Protein AF-A0A1C2IS60-F1 (afdb_monomer_lite)

InterPro domains:
  IPR047675 Putative zinc-binding domain [NF041373] (16-54)

pLDDT: mean 87.75, std 11.08, range [49.69, 97.81]

Structure (mmCIF, N/CA/C/O backbone):
data_AF-A0A1C2IS60-F1
#
_entry.id   AF-A0A1C2IS60-F1
#
loop_
_atom_site.group_PDB
_atom_site.id
_atom_site.type_symbol
_atom_site.label_atom_id
_atom_site.label_alt_id
_atom_site.label_comp_id
_atom_site.label_asym_id
_atom_site.label_entity_id
_atom_site.label_seq_id
_atom_site.pdbx_PDB_ins_code
_atom_site.Cartn_x
_atom_site.Cartn_y
_atom_site.Cartn_z
_atom_site.occupancy
_atom_site.B_iso_or_equiv
_atom_site.auth_seq_id
_atom_site.auth_comp_id
_atom_site.auth_asym_id
_atom_site.auth_atom_id
_atom_site.pdbx_PDB_model_num
ATOM 1 N N . MET A 1 1 ? -7.660 -32.139 19.172 1.00 49.69 1 MET A N 1
ATOM 2 C CA . MET A 1 1 ? -7.659 -30.692 19.497 1.00 49.69 1 MET A CA 1
ATOM 3 C C . MET A 1 1 ? -8.779 -30.016 18.715 1.00 49.69 1 MET A C 1
ATOM 5 O O . MET A 1 1 ? -8.613 -29.761 17.528 1.00 49.69 1 MET A O 1
ATOM 9 N N . SER A 1 2 ? -9.946 -29.818 19.333 1.00 56.00 2 SER A N 1
ATOM 10 C CA . SER A 1 2 ? -11.102 -29.215 18.653 1.00 56.00 2 SER A CA 1
ATOM 11 C C . SER A 1 2 ? -10.787 -27.762 18.284 1.00 56.00 2 SER A C 1
ATOM 13 O O . SER A 1 2 ? -10.398 -26.972 19.148 1.00 56.00 2 SER A O 1
ATOM 15 N N . LYS A 1 3 ? -10.874 -27.416 16.994 1.00 59.44 3 LYS A N 1
ATOM 16 C CA . LYS A 1 3 ? -10.641 -26.049 16.513 1.00 59.44 3 LYS A CA 1
ATOM 17 C C . LYS A 1 3 ? -11.770 -25.174 17.053 1.00 59.44 3 LYS A C 1
ATOM 19 O O . LYS A 1 3 ? -12.882 -25.236 16.542 1.00 59.44 3 LYS A O 1
ATOM 24 N N . LYS A 1 4 ? -11.501 -24.373 18.088 1.00 62.22 4 LYS A N 1
ATOM 25 C CA . LYS A 1 4 ? -12.441 -23.331 18.524 1.00 62.22 4 LYS A CA 1
ATOM 26 C C . LYS A 1 4 ? -12.695 -22.413 17.325 1.00 62.22 4 LYS A C 1
ATOM 28 O O . LYS A 1 4 ? -11.742 -21.913 16.726 1.00 62.22 4 LYS A O 1
ATOM 33 N N . SER A 1 5 ? -13.958 -22.265 16.939 1.00 72.50 5 SER A N 1
ATOM 34 C CA . SER A 1 5 ? -14.375 -21.403 15.833 1.00 72.50 5 SER A CA 1
ATOM 35 C C . SER A 1 5 ? -13.943 -19.958 16.089 1.00 72.50 5 SER A C 1
ATOM 37 O O . SER A 1 5 ? -13.956 -19.504 17.236 1.00 72.50 5 SER A O 1
ATOM 39 N N . GLU A 1 6 ? -13.556 -19.230 15.034 1.00 74.31 6 GLU A N 1
ATOM 40 C CA . GLU A 1 6 ? -13.267 -17.796 15.156 1.00 74.31 6 GLU A CA 1
ATOM 41 C C . GLU A 1 6 ? -14.485 -17.069 15.762 1.00 74.31 6 GLU A C 1
ATOM 43 O O . GLU A 1 6 ? -15.623 -17.376 15.395 1.00 74.31 6 GLU A O 1
ATOM 48 N N . PRO A 1 7 ? -14.283 -16.104 16.678 1.00 81.75 7 PRO A N 1
ATOM 49 C CA . PRO A 1 7 ? -15.389 -15.337 17.237 1.00 81.75 7 PRO A CA 1
ATOM 50 C C . PRO A 1 7 ? -16.093 -14.545 16.125 1.00 81.75 7 PRO A C 1
ATOM 52 O O . PRO A 1 7 ? -15.438 -13.993 15.235 1.00 81.75 7 PRO A O 1
ATOM 55 N N . ALA A 1 8 ? -17.425 -14.459 16.193 1.00 79.88 8 ALA A N 1
ATOM 56 C CA . ALA A 1 8 ? -18.279 -13.922 15.125 1.00 79.88 8 ALA A CA 1
ATOM 57 C C . ALA A 1 8 ? -17.822 -12.570 14.521 1.00 79.88 8 ALA A C 1
ATOM 59 O O . ALA A 1 8 ? -17.825 -12.446 13.294 1.00 79.88 8 ALA A O 1
ATOM 60 N N . PRO A 1 9 ? -17.332 -11.582 15.302 1.00 82.25 9 PRO A N 1
ATOM 61 C CA . PRO A 1 9 ? -16.850 -10.318 14.738 1.00 82.25 9 PRO A CA 1
ATOM 62 C C . PRO A 1 9 ? -15.626 -10.475 13.826 1.00 82.25 9 PRO A C 1
ATOM 64 O O . PRO A 1 9 ? -15.479 -9.750 12.844 1.00 82.25 9 PRO A O 1
ATOM 67 N N . LEU A 1 10 ? -14.737 -11.424 14.137 1.00 83.81 10 LEU A N 1
ATOM 68 C CA . LEU A 1 10 ? -13.556 -11.710 13.323 1.00 83.81 10 LEU A CA 1
ATOM 69 C C . LEU A 1 10 ? -13.924 -12.530 12.090 1.00 83.81 10 LEU A C 1
ATOM 71 O O . LEU A 1 10 ? -13.299 -12.331 11.054 1.00 83.81 10 LEU A O 1
ATOM 75 N N . ALA A 1 11 ? -14.938 -13.396 12.171 1.00 85.44 11 ALA A N 1
ATOM 76 C CA . ALA A 1 11 ? -15.445 -14.168 11.036 1.00 85.44 11 ALA A CA 1
ATOM 77 C C . ALA A 1 11 ? -16.115 -13.269 9.975 1.00 85.44 11 ALA A C 1
ATOM 79 O O . ALA A 1 11 ? -15.859 -13.425 8.781 1.00 85.44 11 ALA A O 1
ATOM 80 N N . ALA A 1 12 ? -16.891 -12.269 10.402 1.00 88.50 12 ALA A N 1
ATOM 81 C CA . ALA A 1 12 ? -17.563 -11.325 9.503 1.00 88.50 12 ALA A CA 1
ATOM 82 C C . ALA A 1 12 ? -16.633 -10.249 8.905 1.00 88.50 12 ALA A C 1
ATOM 84 O O . ALA A 1 12 ? -16.997 -9.568 7.947 1.00 88.50 12 ALA A O 1
ATOM 85 N N . ALA A 1 13 ? -15.429 -10.063 9.455 1.00 92.69 13 ALA A N 1
ATOM 86 C CA . ALA A 1 13 ? -14.508 -9.038 8.981 1.00 92.69 13 ALA A CA 1
ATOM 87 C C . ALA A 1 13 ? -13.967 -9.343 7.563 1.00 92.69 13 ALA A C 1
ATOM 89 O O . ALA A 1 13 ? -13.634 -10.499 7.259 1.00 92.69 13 ALA A O 1
ATOM 90 N N . PRO A 1 14 ? -13.769 -8.310 6.714 1.00 95.19 14 PRO A N 1
ATOM 91 C CA . PRO A 1 14 ? -13.060 -8.458 5.448 1.00 95.19 14 PRO A CA 1
ATOM 92 C C . PRO A 1 14 ? -11.676 -9.078 5.649 1.00 95.19 14 PRO A C 1
ATOM 94 O O . PRO A 1 14 ? -11.009 -8.851 6.662 1.00 95.19 14 PRO A O 1
ATOM 97 N N . ARG A 1 15 ? -11.211 -9.847 4.665 1.00 95.88 15 ARG A N 1
ATOM 98 C CA . ARG A 1 15 ? -9.909 -10.517 4.739 1.00 95.88 15 ARG A CA 1
ATOM 99 C C . ARG A 1 15 ? -8.788 -9.598 4.275 1.00 95.88 15 ARG A C 1
ATOM 101 O O . ARG A 1 15 ? -8.925 -8.856 3.308 1.00 95.88 15 ARG A O 1
ATOM 108 N N . CYS A 1 16 ? -7.644 -9.685 4.948 1.00 97.19 16 CYS A N 1
ATOM 109 C CA . CYS A 1 16 ? -6.456 -8.925 4.589 1.00 97.19 16 CYS A CA 1
ATOM 110 C C . CYS A 1 16 ? -6.026 -9.207 3.142 1.00 97.19 16 CYS A C 1
ATOM 112 O O . CYS A 1 1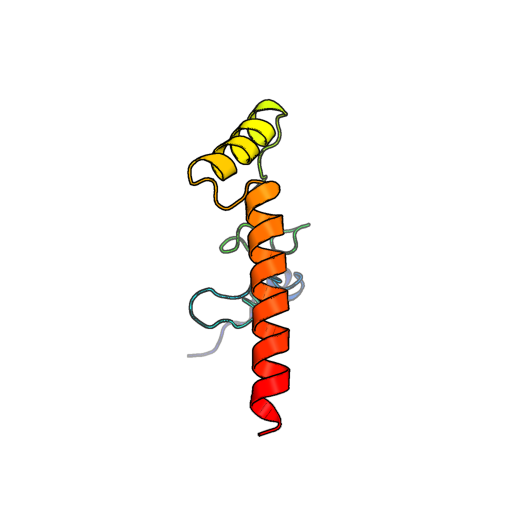6 ? -5.844 -10.362 2.755 1.00 97.19 16 CYS A O 1
ATOM 114 N N . THR A 1 17 ? -5.806 -8.146 2.365 1.00 96.94 17 THR A N 1
ATOM 115 C CA . THR A 1 17 ? -5.412 -8.221 0.946 1.00 96.94 17 THR A CA 1
ATOM 116 C C . THR A 1 17 ? -3.903 -8.356 0.726 1.00 96.94 17 THR A C 1
ATOM 118 O O . THR A 1 17 ? -3.454 -8.569 -0.396 1.00 96.94 17 THR A O 1
ATOM 121 N N . ALA A 1 18 ? -3.094 -8.248 1.784 1.00 97.19 18 ALA A N 1
ATOM 122 C CA . ALA A 1 18 ? -1.646 -8.388 1.683 1.00 97.19 18 ALA A CA 1
ATOM 123 C C . ALA A 1 18 ? -1.230 -9.849 1.456 1.00 97.19 18 ALA A C 1
ATOM 125 O O . ALA A 1 18 ? -1.873 -10.777 1.955 1.00 97.19 18 ALA A O 1
ATOM 126 N N . LYS A 1 19 ? -0.111 -10.036 0.754 1.00 97.81 19 LYS A N 1
ATOM 127 C CA . LYS A 1 19 ? 0.560 -11.330 0.609 1.00 97.81 19 LYS A CA 1
ATOM 128 C C . LYS A 1 19 ? 1.575 -11.523 1.734 1.00 97.81 19 LYS A C 1
ATOM 130 O O . LYS A 1 19 ? 2.285 -10.588 2.100 1.00 97.81 19 LYS A O 1
ATOM 135 N N . SER A 1 20 ? 1.636 -12.734 2.276 1.00 94.75 20 SER A N 1
ATOM 136 C CA . SER A 1 20 ? 2.646 -13.131 3.253 1.00 94.75 20 SER A CA 1
ATOM 137 C C . SER A 1 20 ? 4.025 -13.108 2.605 1.00 94.75 20 SER A C 1
ATOM 139 O O . SER A 1 20 ? 4.228 -13.717 1.557 1.00 94.75 20 SER A O 1
ATOM 141 N N . LYS A 1 21 ? 4.996 -12.464 3.260 1.00 93.31 21 LYS A N 1
ATOM 142 C CA . LYS A 1 21 ? 6.380 -12.412 2.767 1.00 93.31 21 LYS A CA 1
ATOM 143 C C . LYS A 1 21 ? 7.023 -13.803 2.672 1.00 93.31 21 LYS A C 1
ATOM 145 O O . LYS A 1 21 ? 7.826 -14.028 1.781 1.00 93.31 21 LYS A O 1
ATOM 150 N N . ARG A 1 22 ? 6.671 -14.728 3.575 1.00 93.44 22 ARG A N 1
ATOM 151 C CA . ARG A 1 22 ? 7.260 -16.079 3.621 1.00 93.44 22 ARG A CA 1
ATOM 152 C C . ARG A 1 22 ? 6.687 -17.010 2.552 1.00 93.44 22 ARG A C 1
ATOM 154 O O . ARG A 1 22 ? 7.423 -17.801 1.990 1.00 93.44 22 ARG A O 1
ATOM 161 N N . SER A 1 23 ? 5.378 -16.952 2.325 1.00 94.50 23 SER A N 1
ATOM 162 C CA . SER A 1 23 ? 4.665 -17.947 1.503 1.00 94.50 23 SER A CA 1
ATOM 163 C C . SER A 1 23 ? 4.131 -17.395 0.183 1.00 94.50 23 SER A C 1
ATOM 165 O O . SER A 1 23 ? 3.648 -18.158 -0.641 1.00 94.50 23 SER A O 1
ATOM 167 N N . GLY A 1 24 ? 4.141 -16.075 -0.017 1.00 96.06 24 GLY A N 1
ATOM 168 C CA . GLY A 1 24 ? 3.591 -15.426 -1.211 1.00 96.06 24 GLY A CA 1
ATOM 169 C C . GLY A 1 24 ? 2.060 -15.466 -1.324 1.00 96.06 24 GLY A C 1
ATOM 170 O O . GLY A 1 24 ? 1.493 -14.747 -2.147 1.00 96.06 24 GLY A O 1
ATOM 171 N N . VAL A 1 25 ? 1.367 -16.245 -0.486 1.00 96.50 25 VAL A N 1
ATOM 172 C CA . VAL A 1 25 ? -0.098 -16.351 -0.493 1.00 96.50 25 VAL A CA 1
ATOM 173 C C . VAL A 1 25 ? -0.756 -15.208 0.274 1.00 96.50 25 VAL A C 1
ATOM 175 O O . VAL A 1 25 ? -0.152 -14.581 1.148 1.00 96.50 25 VAL A O 1
ATOM 178 N N . GLN A 1 26 ? -2.022 -14.929 -0.038 1.00 97.19 26 GLN A N 1
ATOM 179 C CA . GLN A 1 26 ? -2.802 -13.920 0.675 1.00 97.19 26 GLN A CA 1
ATOM 180 C C . GLN A 1 26 ? -2.912 -14.264 2.169 1.00 97.19 26 GLN A C 1
ATOM 182 O O . GLN A 1 26 ? -3.212 -15.397 2.536 1.00 97.19 26 GLN A O 1
ATOM 187 N N . CYS A 1 27 ? -2.719 -13.265 3.033 1.00 95.38 27 CYS A N 1
ATOM 188 C CA . CYS A 1 27 ? -2.691 -13.431 4.484 1.00 95.38 27 CYS A CA 1
ATOM 189 C C . CYS A 1 27 ? -3.986 -14.007 5.069 1.00 95.38 27 CYS A C 1
ATOM 191 O O . CYS A 1 27 ? -3.920 -14.702 6.078 1.00 95.38 27 CYS A O 1
ATOM 193 N N . ARG A 1 28 ? -5.150 -13.666 4.497 1.00 93.81 28 ARG A N 1
ATOM 194 C CA . ARG A 1 28 ? -6.495 -14.100 4.934 1.00 93.81 28 ARG A CA 1
ATOM 195 C C . ARG A 1 28 ? -6.868 -13.818 6.401 1.00 93.81 28 ARG A C 1
ATOM 197 O O . ARG A 1 28 ? -7.988 -14.111 6.802 1.00 93.81 28 ARG A O 1
ATOM 204 N N . ALA A 1 29 ? -5.997 -13.198 7.193 1.00 94.19 29 ALA A N 1
ATOM 205 C CA . ALA A 1 29 ? -6.333 -12.743 8.536 1.00 94.19 29 ALA A CA 1
ATOM 206 C C . ALA A 1 29 ? -7.406 -11.637 8.483 1.00 94.19 29 ALA A C 1
ATOM 208 O O . ALA A 1 29 ? -7.431 -10.880 7.502 1.00 94.19 29 ALA A O 1
ATOM 209 N N . PRO A 1 30 ? -8.235 -11.486 9.530 1.00 95.88 30 PRO A N 1
ATOM 210 C CA . PRO A 1 30 ? -9.186 -10.384 9.646 1.00 95.88 30 PRO A CA 1
ATOM 211 C C . PRO A 1 30 ? -8.504 -9.023 9.451 1.00 95.88 30 PRO A C 1
ATOM 213 O O . PRO A 1 30 ? -7.466 -8.728 10.063 1.00 95.88 30 PRO A O 1
ATOM 216 N N . ALA A 1 31 ? -9.051 -8.196 8.563 1.00 96.44 31 ALA A N 1
ATOM 217 C CA . ALA A 1 31 ? -8.599 -6.828 8.374 1.00 96.44 31 ALA A CA 1
ATOM 218 C C . ALA A 1 31 ? -8.983 -5.964 9.582 1.00 96.44 31 ALA A C 1
ATOM 220 O O . ALA A 1 31 ? -9.964 -6.223 10.279 1.00 96.44 31 ALA A O 1
ATOM 221 N N . VAL A 1 32 ? -8.194 -4.920 9.840 1.00 95.00 32 VAL A N 1
ATOM 222 C CA . VAL A 1 32 ? -8.573 -3.907 10.833 1.00 95.00 32 VAL A CA 1
ATOM 223 C C . VAL A 1 32 ? -9.832 -3.185 10.336 1.00 95.00 32 VAL A C 1
ATOM 225 O O . VAL A 1 32 ? -9.971 -2.949 9.136 1.00 95.00 32 VAL A O 1
ATOM 228 N N . ARG A 1 33 ? -10.752 -2.835 11.245 1.00 92.88 33 ARG A N 1
ATOM 229 C CA . ARG A 1 33 ? -12.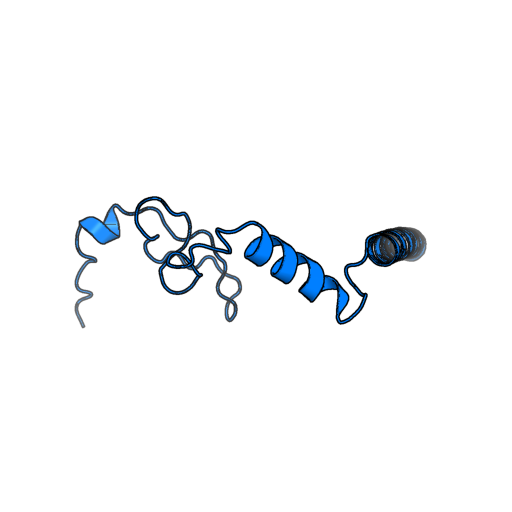017 -2.159 10.910 1.00 92.88 33 ARG A CA 1
ATOM 230 C C . ARG A 1 33 ? -11.771 -0.938 10.012 1.00 92.88 33 ARG A C 1
ATOM 232 O O . ARG A 1 33 ? -10.943 -0.089 10.331 1.00 92.88 33 ARG A O 1
ATOM 239 N N . GLY A 1 34 ? -12.482 -0.868 8.884 1.00 92.69 34 GLY A N 1
ATOM 240 C CA . GLY A 1 34 ? -12.354 0.219 7.903 1.00 92.69 34 GLY A CA 1
ATOM 241 C C . GLY A 1 34 ? -11.053 0.212 7.087 1.00 92.69 34 GLY A C 1
ATOM 242 O O . GLY A 1 34 ? -10.731 1.208 6.442 1.00 92.69 34 GLY A O 1
ATOM 243 N N . LYS A 1 35 ? -10.271 -0.873 7.123 1.00 94.81 35 LYS A N 1
ATOM 244 C CA . LYS A 1 35 ? -9.017 -1.031 6.373 1.00 94.81 35 LYS A CA 1
ATOM 245 C C . LYS A 1 35 ? -9.030 -2.332 5.575 1.00 94.81 35 LYS A C 1
ATOM 247 O O . LYS A 1 35 ? -9.824 -3.232 5.815 1.00 94.81 35 LYS A O 1
ATOM 252 N N . THR A 1 36 ? -8.087 -2.450 4.646 1.00 95.56 36 THR A N 1
ATOM 253 C CA . THR A 1 36 ? -7.911 -3.640 3.795 1.00 95.56 36 THR A CA 1
ATOM 254 C C . THR A 1 36 ? -6.818 -4.585 4.296 1.00 95.56 36 THR A C 1
ATOM 256 O O . THR A 1 36 ? -6.631 -5.676 3.758 1.00 95.56 36 THR A O 1
ATOM 259 N N . LYS A 1 37 ? -6.063 -4.191 5.331 1.00 97.00 37 LYS A N 1
ATOM 260 C CA . LYS A 1 37 ? -4.932 -4.962 5.865 1.00 97.00 37 LYS A CA 1
ATOM 261 C C . LYS A 1 37 ? -5.136 -5.329 7.334 1.00 97.00 37 LYS A C 1
ATOM 263 O O . LYS A 1 37 ? -5.778 -4.598 8.086 1.00 97.00 37 LYS A O 1
ATOM 268 N N . CYS A 1 38 ? -4.594 -6.476 7.744 1.00 96.06 38 CYS A N 1
ATOM 269 C CA . CYS A 1 38 ? -4.623 -6.925 9.138 1.00 96.06 38 CYS A CA 1
ATOM 270 C C . CYS A 1 38 ? -3.584 -6.181 9.985 1.00 96.06 38 CYS A C 1
ATOM 272 O O . CYS A 1 38 ? -2.706 -5.494 9.458 1.00 96.06 38 CYS A O 1
ATOM 274 N N . ARG A 1 39 ? -3.629 -6.380 11.308 1.00 95.12 39 ARG A N 1
ATOM 275 C CA . ARG A 1 39 ? -2.678 -5.768 12.254 1.00 95.12 39 ARG A CA 1
ATOM 276 C C . ARG A 1 39 ? -1.206 -6.024 11.905 1.00 95.12 39 ARG A C 1
ATOM 278 O O . ARG A 1 39 ? -0.386 -5.146 12.128 1.00 95.12 39 ARG A O 1
ATOM 285 N N . MET A 1 40 ? -0.896 -7.199 11.350 1.00 94.94 40 MET A N 1
ATOM 286 C CA . MET A 1 40 ? 0.473 -7.615 11.018 1.00 94.94 40 MET A CA 1
ATOM 287 C C . MET A 1 40 ? 0.954 -7.037 9.685 1.00 94.94 40 MET A C 1
ATOM 289 O O . MET A 1 40 ? 2.127 -6.727 9.537 1.00 94.94 40 MET A O 1
ATOM 293 N N . HIS A 1 41 ? 0.049 -6.842 8.724 1.00 96.75 41 HIS A N 1
ATOM 294 C CA . HIS A 1 41 ? 0.374 -6.295 7.405 1.00 96.75 41 HIS A CA 1
ATOM 295 C C . HIS A 1 41 ? 0.108 -4.784 7.313 1.00 96.75 41 HIS A C 1
ATOM 297 O O . HIS A 1 41 ? -0.236 -4.270 6.251 1.00 96.75 41 HIS A O 1
ATOM 303 N N . GLY A 1 42 ? 0.253 -4.062 8.428 1.00 94.75 42 GLY A N 1
ATOM 304 C CA . GLY A 1 42 ? 0.186 -2.599 8.450 1.00 94.75 42 GLY A CA 1
ATOM 305 C C . GLY A 1 42 ? -1.220 -2.006 8.546 1.00 94.75 42 GLY A C 1
ATOM 306 O O . GLY A 1 42 ? -1.374 -0.808 8.361 1.00 94.75 42 GLY A O 1
ATOM 307 N N . GLY A 1 43 ? -2.248 -2.788 8.883 1.00 95.81 43 GLY A N 1
ATOM 308 C CA . GLY A 1 43 ? -3.612 -2.277 9.093 1.00 95.81 43 GLY A CA 1
ATOM 309 C C . GLY A 1 43 ? -3.739 -1.260 10.233 1.00 95.81 43 GLY A C 1
ATOM 310 O O . GLY A 1 43 ? -4.684 -0.479 10.249 1.00 95.81 43 GLY A O 1
ATOM 311 N N . LYS A 1 44 ? -2.778 -1.248 11.168 1.00 95.25 44 LYS A N 1
ATOM 312 C CA . LYS A 1 44 ? -2.654 -0.226 12.222 1.00 95.25 44 LYS A CA 1
ATOM 313 C C . LYS A 1 44 ? -1.849 1.003 11.788 1.00 95.25 44 LYS A C 1
ATOM 315 O O . LYS A 1 44 ? -1.850 2.001 12.499 1.00 95.25 44 LYS A O 1
ATOM 320 N N . SER A 1 45 ? -1.143 0.928 10.659 1.00 92.31 45 SER A N 1
ATOM 321 C CA . SER A 1 45 ? -0.358 2.054 10.168 1.00 92.31 45 SER A CA 1
ATOM 322 C C . SER A 1 45 ? -1.286 3.155 9.679 1.00 92.31 45 SER A C 1
ATOM 324 O O . SER A 1 45 ? -2.279 2.910 8.991 1.00 92.31 45 SER A O 1
ATOM 326 N N . THR A 1 46 ? -0.938 4.383 10.031 1.00 89.25 46 THR A N 1
ATOM 327 C CA . THR A 1 46 ? -1.673 5.580 9.633 1.00 89.25 46 THR A CA 1
ATOM 328 C C . THR A 1 46 ? -1.014 6.297 8.462 1.00 89.25 46 THR A C 1
ATOM 330 O O . THR A 1 46 ? -1.609 7.219 7.913 1.00 89.25 46 THR A O 1
ATOM 333 N N . GLY A 1 47 ? 0.201 5.881 8.088 1.00 88.88 47 GLY A N 1
ATOM 334 C CA . GLY A 1 47 ? 1.067 6.629 7.181 1.00 88.88 47 GLY A CA 1
ATOM 335 C C . GLY A 1 47 ? 1.475 7.997 7.741 1.00 88.88 47 GLY A C 1
ATOM 336 O O . GLY A 1 47 ? 1.086 8.383 8.849 1.00 88.88 47 GLY A O 1
ATOM 337 N N . ALA A 1 48 ? 2.264 8.733 6.958 1.00 93.00 48 ALA A N 1
ATOM 338 C CA . ALA A 1 48 ? 2.589 10.123 7.245 1.00 93.00 48 ALA A CA 1
ATOM 339 C C . ALA A 1 48 ? 1.346 11.006 7.049 1.00 93.00 48 ALA A C 1
ATOM 341 O O . ALA A 1 48 ? 0.750 11.035 5.970 1.00 93.00 48 ALA A O 1
ATOM 342 N N . ARG A 1 49 ? 0.953 11.723 8.105 1.00 93.06 49 ARG A N 1
ATOM 343 C CA . ARG A 1 49 ? -0.238 12.585 8.099 1.00 93.06 49 ARG A CA 1
ATOM 344 C C . ARG A 1 49 ? 0.070 14.042 7.766 1.00 93.06 49 ARG A C 1
ATOM 346 O O . ARG A 1 49 ? -0.778 14.694 7.167 1.00 93.06 49 ARG A O 1
ATOM 353 N N . THR A 1 50 ? 1.262 14.528 8.110 1.00 95.88 50 THR A N 1
ATOM 354 C CA . THR A 1 50 ? 1.666 15.921 7.861 1.00 95.88 50 THR A CA 1
ATOM 355 C C . THR A 1 50 ? 2.327 16.085 6.496 1.00 95.88 50 THR A C 1
ATOM 357 O O . THR A 1 50 ? 2.790 15.108 5.895 1.00 95.88 50 THR A O 1
ATOM 360 N N . ALA A 1 51 ? 2.366 17.324 6.003 1.00 94.75 51 ALA A N 1
ATOM 361 C CA . ALA A 1 51 ? 3.070 17.658 4.773 1.00 94.75 51 ALA A CA 1
ATOM 362 C C . ALA A 1 51 ? 4.574 17.366 4.900 1.00 94.75 51 ALA A C 1
ATOM 364 O O . ALA A 1 51 ? 5.118 16.686 4.030 1.00 94.75 51 ALA A O 1
ATOM 365 N N . GLU A 1 52 ? 5.219 17.745 6.013 1.00 95.19 52 GLU A N 1
ATOM 366 C CA . GLU A 1 52 ? 6.655 17.476 6.192 1.00 95.19 52 GLU A CA 1
ATOM 367 C C . GLU A 1 52 ? 6.934 15.978 6.327 1.00 95.19 52 GLU A C 1
ATOM 369 O O . GLU A 1 52 ? 7.944 15.472 5.844 1.00 95.19 52 GLU A O 1
ATOM 374 N N . GLY A 1 53 ? 6.032 15.226 6.966 1.00 93.94 53 GLY A N 1
ATOM 375 C CA . GLY A 1 53 ? 6.140 13.773 7.054 1.00 93.94 53 GLY A CA 1
ATOM 376 C C . GLY A 1 53 ? 6.090 13.111 5.678 1.00 93.94 53 GLY A C 1
ATOM 377 O O . GLY A 1 53 ?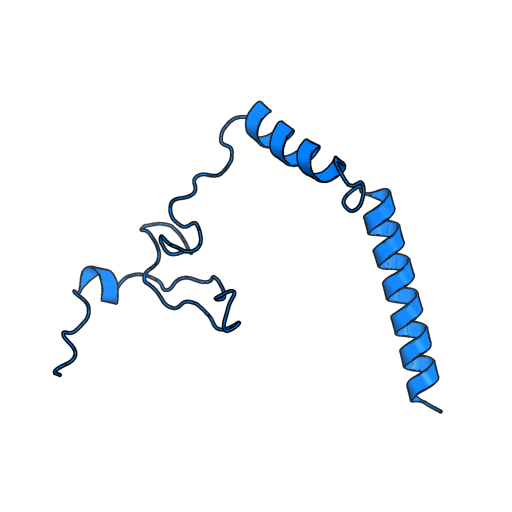 6.900 12.232 5.390 1.00 93.94 53 GLY A O 1
ATOM 378 N N . LYS A 1 54 ? 5.166 13.549 4.816 1.00 92.69 54 LYS A N 1
ATOM 379 C CA . LYS A 1 54 ? 5.079 13.060 3.433 1.00 92.69 54 LYS A CA 1
ATOM 380 C C . LYS A 1 54 ? 6.329 13.428 2.640 1.00 92.69 54 LYS A C 1
ATOM 382 O O . LYS A 1 54 ? 6.818 12.588 1.892 1.00 92.69 54 LYS A O 1
ATOM 387 N N . GLU A 1 55 ? 6.858 14.633 2.835 1.00 91.56 55 GLU A N 1
ATOM 388 C CA . GLU A 1 55 ? 8.059 15.086 2.137 1.00 91.56 55 GLU A CA 1
ATOM 389 C C . GLU A 1 55 ? 9.307 14.307 2.559 1.00 91.56 55 GLU A C 1
ATOM 391 O O . GLU A 1 55 ? 10.017 13.789 1.703 1.00 91.56 55 GLU A O 1
ATOM 396 N N . ARG A 1 56 ? 9.511 14.068 3.859 1.00 90.81 56 ARG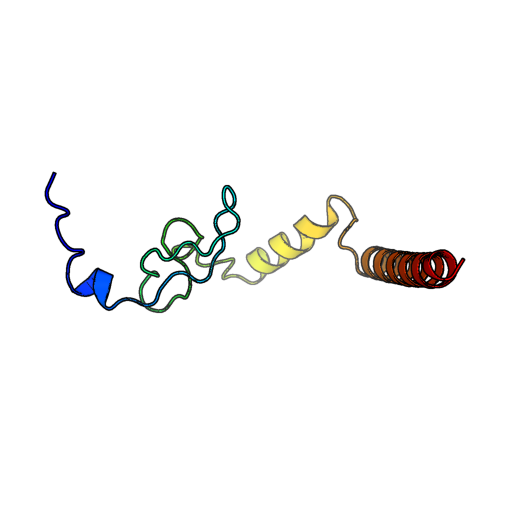 A N 1
ATOM 397 C CA . ARG A 1 56 ? 10.595 13.189 4.333 1.00 90.81 56 ARG A CA 1
ATOM 398 C C . ARG A 1 56 ? 10.517 11.787 3.731 1.00 90.81 56 ARG A C 1
ATOM 400 O O . ARG A 1 56 ? 11.540 11.225 3.348 1.00 90.81 56 ARG A O 1
ATOM 407 N N . CYS A 1 57 ? 9.313 11.222 3.607 1.00 88.06 57 CYS A N 1
ATOM 408 C CA . CYS A 1 57 ? 9.136 9.933 2.939 1.00 88.06 57 CYS A CA 1
ATOM 409 C C . CYS A 1 57 ? 9.525 9.978 1.453 1.00 88.06 57 CYS A C 1
ATOM 411 O O . CYS A 1 57 ? 10.069 8.993 0.959 1.00 88.06 57 CYS A O 1
ATOM 413 N N . ARG A 1 58 ? 9.267 11.087 0.743 1.00 84.94 58 ARG A N 1
ATOM 414 C CA . ARG A 1 58 ? 9.716 11.259 -0.649 1.00 84.94 58 ARG A CA 1
ATOM 415 C C . ARG A 1 58 ? 11.230 11.371 -0.728 1.00 84.94 58 ARG A C 1
ATOM 417 O O . ARG A 1 58 ? 11.840 10.658 -1.515 1.00 84.94 58 ARG A O 1
ATOM 424 N N . GLN A 1 59 ? 11.832 12.193 0.126 1.00 85.62 59 GLN A N 1
ATOM 425 C CA . GLN A 1 59 ? 13.276 12.406 0.129 1.00 85.62 59 GLN A CA 1
ATOM 426 C C . GLN A 1 59 ? 14.064 11.129 0.435 1.00 85.62 59 GLN A C 1
ATOM 428 O O . GLN A 1 59 ? 15.103 10.882 -0.172 1.00 85.62 59 GLN A O 1
ATOM 433 N N . ALA A 1 60 ? 13.536 10.261 1.304 1.00 82.69 60 ALA A N 1
ATOM 434 C CA . ALA A 1 60 ? 14.148 8.967 1.600 1.00 82.69 60 ALA A CA 1
ATOM 435 C C . ALA A 1 60 ? 14.321 8.070 0.355 1.00 82.69 60 ALA A C 1
ATOM 437 O O . ALA A 1 60 ? 15.234 7.248 0.319 1.00 82.69 60 ALA A O 1
ATOM 438 N N . ALA A 1 61 ? 13.491 8.234 -0.684 1.00 74.88 61 ALA A N 1
ATOM 439 C CA . ALA A 1 61 ? 13.625 7.484 -1.934 1.00 74.88 61 ALA A CA 1
ATOM 440 C C . ALA A 1 61 ? 14.887 7.866 -2.735 1.00 74.88 61 ALA A C 1
ATOM 442 O O . ALA A 1 61 ? 15.343 7.082 -3.570 1.00 74.88 61 ALA A O 1
ATOM 443 N N . PHE A 1 62 ? 15.472 9.038 -2.464 1.00 75.69 62 PHE A N 1
ATOM 444 C CA . PHE A 1 62 ? 16.645 9.556 -3.167 1.00 75.69 62 PHE A CA 1
ATOM 445 C C . PHE A 1 62 ? 17.980 9.112 -2.565 1.00 75.69 62 PHE A C 1
ATOM 447 O O . PHE A 1 62 ? 18.996 9.240 -3.239 1.00 75.69 62 PHE A O 1
ATOM 454 N N . ILE A 1 63 ? 17.998 8.519 -1.362 1.00 75.31 63 ILE A N 1
ATOM 455 C CA . ILE A 1 63 ? 19.239 8.120 -0.663 1.00 75.31 63 ILE A CA 1
ATOM 456 C C . ILE A 1 63 ? 20.120 7.202 -1.524 1.00 75.31 63 ILE A C 1
ATOM 458 O O . ILE A 1 63 ? 21.339 7.326 -1.519 1.00 75.31 63 ILE A O 1
ATOM 462 N N . HIS A 1 64 ? 19.507 6.295 -2.286 1.00 75.94 64 HIS A N 1
ATOM 463 C CA . HIS A 1 64 ? 20.229 5.384 -3.177 1.00 75.94 64 HIS A CA 1
ATOM 464 C C . HIS A 1 64 ? 20.072 5.736 -4.663 1.00 75.94 64 HIS A C 1
ATOM 466 O O . HIS A 1 64 ? 20.498 4.964 -5.514 1.00 75.94 64 HIS A O 1
ATOM 472 N N . GLY A 1 65 ? 19.410 6.851 -4.996 1.00 71.69 65 GLY A N 1
ATOM 473 C CA . GLY A 1 65 ? 19.199 7.322 -6.372 1.00 71.69 65 GLY A CA 1
ATOM 474 C C . GLY A 1 65 ? 18.349 6.420 -7.284 1.00 71.69 65 GLY A C 1
ATOM 475 O O . GLY A 1 65 ? 17.836 6.891 -8.287 1.00 71.69 65 GLY A O 1
ATOM 476 N N . PHE A 1 66 ? 18.125 5.141 -6.967 1.00 72.62 66 PHE A N 1
ATOM 477 C CA . PHE A 1 66 ? 17.419 4.186 -7.841 1.00 72.62 66 PHE A CA 1
ATOM 478 C C . PHE A 1 66 ? 15.991 4.594 -8.221 1.00 72.62 66 PHE A C 1
ATOM 480 O O . PHE A 1 66 ? 15.489 4.171 -9.260 1.00 72.62 66 PHE A O 1
ATOM 487 N N . TYR A 1 67 ? 15.338 5.399 -7.383 1.00 75.50 67 TYR A N 1
ATOM 488 C CA . TYR A 1 67 ? 13.941 5.789 -7.553 1.00 75.50 67 TYR A CA 1
ATOM 489 C C . TYR A 1 67 ? 13.759 7.236 -8.041 1.00 75.50 67 TYR A C 1
ATOM 491 O O . TYR A 1 67 ? 12.631 7.730 -8.019 1.00 75.50 67 TYR A O 1
ATOM 499 N N . VAL A 1 68 ? 14.825 7.914 -8.499 1.00 82.88 68 VAL A N 1
ATOM 500 C CA . VAL A 1 68 ? 14.672 9.181 -9.242 1.00 82.88 68 VAL A CA 1
ATOM 501 C C . VAL A 1 68 ? 13.984 8.930 -10.584 1.00 82.88 68 VAL A C 1
ATOM 503 O O . VAL A 1 68 ? 14.047 7.827 -11.140 1.00 82.88 68 VAL A O 1
ATOM 506 N N . ALA A 1 69 ? 13.292 9.949 -11.093 1.00 82.94 69 ALA A N 1
ATOM 507 C CA . ALA A 1 69 ? 12.498 9.832 -12.311 1.00 82.94 69 ALA A CA 1
ATOM 508 C C . ALA A 1 69 ? 13.357 9.425 -13.518 1.00 82.94 69 ALA A C 1
ATOM 510 O O . ALA A 1 69 ? 12.930 8.573 -14.302 1.00 82.94 69 ALA A O 1
ATOM 511 N N . GLU A 1 70 ? 14.571 9.970 -13.627 1.00 85.62 70 GLU A N 1
ATOM 512 C CA . GLU A 1 70 ? 15.522 9.661 -14.694 1.00 85.62 70 GLU A CA 1
ATOM 513 C C . GLU A 1 70 ? 15.927 8.183 -14.669 1.00 85.62 70 GLU A C 1
ATOM 515 O O . GLU A 1 70 ? 15.729 7.476 -15.659 1.00 85.62 70 GLU A O 1
ATOM 520 N N . ASN A 1 71 ? 16.388 7.678 -13.520 1.00 87.75 71 ASN A N 1
ATOM 521 C CA . ASN A 1 71 ? 16.800 6.281 -13.378 1.00 87.75 71 ASN A CA 1
ATOM 522 C C . ASN A 1 71 ? 15.634 5.334 -13.664 1.00 87.75 71 ASN A C 1
ATOM 524 O O . ASN A 1 71 ? 15.792 4.356 -14.389 1.00 87.75 71 ASN A O 1
ATOM 528 N N . LEU A 1 72 ? 14.434 5.618 -13.149 1.00 87.44 72 LEU A N 1
ATOM 529 C CA . LEU A 1 72 ? 13.253 4.803 -13.447 1.00 87.44 72 LEU A CA 1
ATOM 530 C C . LEU A 1 72 ? 12.940 4.771 -14.951 1.00 87.44 72 LEU A C 1
ATOM 532 O O . LEU A 1 72 ? 12.535 3.724 -15.466 1.00 87.44 72 LEU A O 1
ATOM 536 N N . ALA A 1 73 ? 13.111 5.890 -15.660 1.00 91.31 73 ALA A N 1
ATOM 537 C CA . ALA A 1 73 ? 12.930 5.952 -17.107 1.00 91.31 73 ALA A CA 1
ATOM 538 C C . ALA A 1 73 ? 13.993 5.127 -17.849 1.00 91.31 73 ALA A C 1
ATOM 540 O O . ALA A 1 73 ? 13.655 4.386 -18.778 1.00 91.31 73 ALA A O 1
ATOM 541 N N . GLU A 1 74 ? 15.247 5.193 -17.407 1.00 92.56 74 GLU A N 1
ATOM 542 C CA . GLU A 1 74 ? 16.345 4.391 -17.943 1.00 92.56 74 GLU A CA 1
ATOM 543 C C . GLU A 1 74 ? 16.109 2.889 -17.725 1.00 92.56 74 GLU A C 1
ATOM 545 O O . GLU A 1 74 ? 16.083 2.127 -18.692 1.00 92.56 74 GLU A O 1
ATOM 550 N N . TRP A 1 75 ? 15.795 2.462 -16.498 1.00 90.81 75 TRP A N 1
ATOM 551 C CA . TRP A 1 75 ? 15.463 1.067 -16.177 1.00 90.81 75 TRP A CA 1
ATOM 552 C C . TRP A 1 75 ? 14.292 0.539 -17.013 1.00 90.81 75 TRP A C 1
ATOM 554 O O . TRP A 1 75 ? 14.304 -0.611 -17.463 1.00 90.81 75 TRP A O 1
ATOM 564 N N . ARG A 1 76 ? 13.277 1.374 -17.272 1.00 92.62 76 ARG A N 1
ATOM 565 C CA . ARG A 1 76 ? 12.162 1.019 -18.164 1.00 92.62 76 ARG A CA 1
ATOM 566 C C . ARG A 1 76 ? 12.621 0.831 -19.609 1.00 92.62 76 ARG A C 1
ATOM 568 O O . ARG A 1 76 ? 12.190 -0.144 -20.230 1.00 92.62 76 ARG A O 1
ATOM 575 N N . ARG A 1 77 ? 13.479 1.718 -20.132 1.00 96.00 77 ARG A N 1
ATOM 576 C CA . ARG 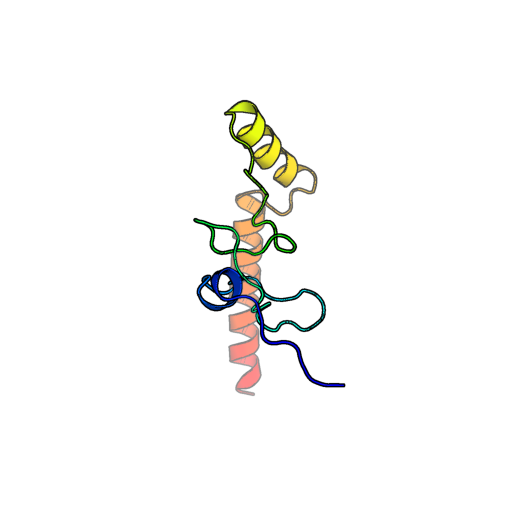A 1 77 ? 14.066 1.596 -21.480 1.00 96.00 77 ARG A CA 1
ATOM 577 C C . ARG A 1 77 ? 14.899 0.326 -21.607 1.00 96.00 77 ARG A C 1
ATOM 579 O O . ARG A 1 77 ? 14.627 -0.476 -22.497 1.00 96.00 77 ARG A O 1
ATOM 586 N N . VAL A 1 78 ? 15.835 0.104 -20.685 1.00 95.56 78 VAL A N 1
ATOM 587 C CA . VAL A 1 78 ? 16.688 -1.095 -20.650 1.00 95.56 78 VAL A CA 1
ATOM 588 C C . VAL A 1 78 ? 15.829 -2.358 -20.577 1.00 95.56 78 VAL A C 1
ATOM 590 O O . VAL A 1 78 ? 16.000 -3.276 -21.375 1.00 95.56 78 VAL A O 1
ATOM 593 N N . GLY A 1 79 ? 14.826 -2.390 -19.696 1.00 95.62 79 GLY A N 1
ATOM 594 C CA . GLY A 1 79 ? 13.907 -3.522 -19.593 1.00 95.62 79 GLY A CA 1
ATOM 595 C C . GLY A 1 79 ? 13.086 -3.770 -20.866 1.00 95.62 79 GLY A C 1
ATOM 596 O O . GLY A 1 79 ? 12.813 -4.923 -21.200 1.00 95.62 79 GLY A O 1
ATOM 597 N N . ALA A 1 80 ? 12.680 -2.722 -21.589 1.00 95.94 80 ALA A N 1
ATOM 598 C CA . ALA A 1 80 ? 11.993 -2.861 -22.875 1.00 95.94 80 ALA A CA 1
ATOM 599 C C . ALA A 1 80 ? 12.920 -3.428 -23.958 1.00 95.94 80 ALA A C 1
ATOM 601 O O . ALA A 1 80 ? 12.523 -4.347 -24.672 1.00 95.94 80 ALA A O 1
ATOM 602 N N . TRP A 1 81 ? 14.157 -2.938 -24.017 1.00 96.00 81 TRP A N 1
ATOM 603 C CA . TRP A 1 81 ? 15.184 -3.426 -24.933 1.00 96.00 81 TRP A CA 1
ATOM 604 C C . TRP A 1 81 ? 15.537 -4.899 -24.681 1.00 96.00 81 TRP A C 1
ATOM 606 O O . TRP A 1 81 ? 15.529 -5.700 -25.613 1.00 96.00 81 TRP A O 1
ATOM 616 N N . LEU A 1 82 ? 15.723 -5.303 -23.418 1.00 95.25 82 LEU A N 1
ATOM 617 C CA . LEU A 1 82 ? 15.973 -6.704 -23.056 1.00 95.25 82 LEU A CA 1
ATOM 618 C C . LEU A 1 82 ? 14.814 -7.628 -23.457 1.00 95.25 82 LEU A C 1
ATOM 620 O O . LEU A 1 82 ? 15.041 -8.730 -23.953 1.00 95.25 82 LEU A O 1
ATOM 624 N N . ARG A 1 83 ? 13.560 -7.188 -23.277 1.00 93.38 83 ARG A N 1
ATOM 625 C CA . ARG A 1 83 ? 12.386 -7.960 -23.724 1.00 93.38 83 ARG A CA 1
ATOM 626 C C . ARG A 1 83 ? 12.376 -8.153 -25.237 1.00 93.38 83 ARG A C 1
ATOM 628 O O . ARG A 1 83 ? 12.028 -9.236 -25.698 1.00 93.38 83 ARG A O 1
ATOM 635 N N . GLU A 1 84 ? 12.751 -7.121 -25.985 1.00 94.06 84 GLU A N 1
ATOM 636 C CA . GLU A 1 84 ? 12.836 -7.181 -27.442 1.00 94.06 84 GLU A CA 1
ATOM 637 C C . GLU A 1 84 ? 13.933 -8.147 -27.905 1.00 94.06 84 GLU A C 1
ATOM 639 O O . GLU A 1 84 ? 13.670 -9.015 -28.736 1.00 94.06 84 GLU A O 1
ATOM 644 N N . ILE A 1 85 ? 15.129 -8.083 -27.311 1.00 94.06 85 ILE A N 1
ATOM 645 C CA . ILE A 1 85 ? 16.211 -9.040 -27.592 1.00 94.06 85 ILE A CA 1
ATOM 646 C C . ILE A 1 85 ? 15.770 -10.467 -27.301 1.00 94.06 85 ILE A C 1
ATOM 648 O O . ILE A 1 85 ? 15.925 -11.340 -28.152 1.00 94.06 85 ILE A O 1
ATOM 652 N N . ASN A 1 86 ? 15.179 -10.708 -26.130 1.00 91.56 86 ASN A N 1
ATOM 653 C CA . ASN A 1 86 ? 14.737 -12.044 -25.744 1.00 91.56 86 ASN A CA 1
ATOM 654 C C . ASN A 1 86 ? 13.654 -12.583 -26.686 1.00 91.56 86 ASN A C 1
ATOM 656 O O . ASN A 1 86 ? 13.650 -13.773 -26.988 1.00 91.56 86 ASN A O 1
ATOM 660 N N . ARG A 1 87 ? 12.758 -11.721 -27.185 1.00 88.88 87 ARG A N 1
ATOM 661 C CA . ARG A 1 87 ? 11.751 -12.092 -28.187 1.00 88.88 87 ARG A CA 1
ATOM 662 C C . ARG A 1 87 ? 12.402 -12.519 -29.502 1.00 88.88 87 ARG A C 1
ATOM 664 O O . ARG A 1 87 ? 12.045 -13.567 -30.026 1.00 88.88 87 ARG A O 1
ATOM 671 N N . ARG A 1 88 ? 13.372 -11.743 -29.998 1.00 85.56 88 ARG A N 1
ATOM 672 C CA . ARG A 1 88 ? 14.134 -12.063 -31.220 1.00 85.56 88 ARG A CA 1
ATOM 673 C C . ARG A 1 88 ? 14.993 -13.317 -31.058 1.00 85.56 88 ARG A C 1
ATOM 675 O O . ARG A 1 88 ? 15.163 -14.072 -32.004 1.00 85.56 88 ARG A O 1
ATOM 682 N N . GLY A 1 89 ? 15.535 -13.541 -29.862 1.00 79.81 89 GLY A N 1
ATOM 683 C CA . GLY A 1 89 ? 16.346 -14.712 -29.531 1.00 79.81 89 GLY A CA 1
ATOM 684 C C . GLY A 1 89 ? 15.542 -16.006 -29.401 1.00 79.81 89 GLY A C 1
ATOM 685 O O . GLY A 1 89 ? 16.046 -17.050 -29.780 1.00 79.81 89 GLY A O 1
ATOM 686 N N . LYS A 1 90 ? 14.290 -15.944 -28.926 1.00 66.12 90 LYS A N 1
ATOM 687 C CA . LYS A 1 90 ? 13.396 -17.111 -28.778 1.00 66.12 90 LYS A CA 1
ATOM 688 C C . LYS A 1 90 ? 12.878 -17.703 -30.095 1.00 66.12 90 LYS A C 1
ATOM 690 O O . LYS A 1 90 ? 12.248 -18.752 -30.055 1.00 66.12 90 LYS A O 1
ATOM 695 N N . GLY A 1 91 ? 13.068 -17.006 -31.214 1.00 56.78 91 GLY A N 1
ATOM 696 C CA . GLY A 1 91 ?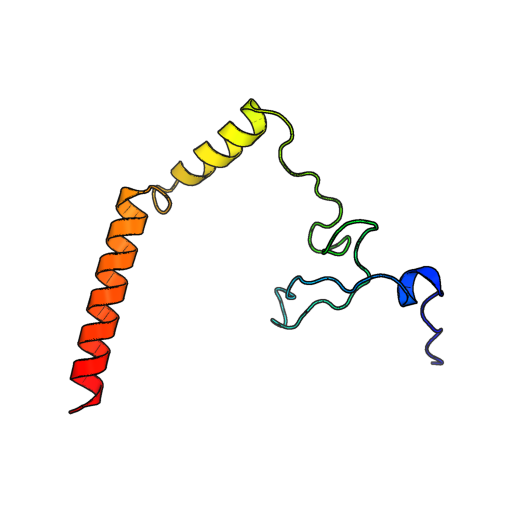 12.672 -17.454 -32.553 1.00 56.78 91 GLY A CA 1
ATOM 697 C C . GLY A 1 91 ? 13.817 -18.053 -33.375 1.00 56.78 91 GLY A C 1
ATOM 698 O O . GLY A 1 91 ? 13.670 -18.157 -34.589 1.00 56.78 91 GLY A O 1
ATOM 699 N N . ARG A 1 92 ? 14.950 -18.372 -32.739 1.00 53.56 92 ARG A N 1
ATOM 700 C CA . ARG A 1 92 ? 16.114 -19.036 -33.337 1.00 53.56 92 ARG A CA 1
ATOM 701 C C . ARG A 1 92 ? 16.287 -20.426 -32.752 1.00 53.56 92 ARG A C 1
ATOM 703 O O . ARG A 1 92 ? 16.035 -20.563 -31.534 1.00 53.56 92 ARG A O 1
#

Secondary structure (DSSP, 8-state):
---PPPPHHHHHSPBP-PBPTTT-SB--SBPPTTSSS-TTTTTT-----SHHHHHHHHHHTTTTSTTSHHHHHHHHHHHHHHHHHHHHHTT-

Radius of gyration: 21.21 Å; chains: 1; bounding box: 38×48×53 Å

Organism: Acidithiobacillus thiooxidans (NCBI:txid930)

Foldseek 3Di:
DDPDDDPPVQVPAAFAQDADPVPRHGPRGGADPPDNHHPVRCSVPPQQDDPVSVVVVVVVCPPVPCPPPVNVVVVVVVVVVVVVVVVVVVVD

Sequence (92 aa):
MSKKSEPAPLAAAPRCTAKSKRSGVQCRAPAVRGKTKCRMHGGKSTGARTAEGKERCRQAAFIHGFYVAENLAEWRRVGAWLREINRRGKGR